Protein AF-A0AAU4F6S1-F1 (afdb_monomer)

Radius of gyration: 23.03 Å; Cα contacts (8 Å, |Δi|>4): 92; chains: 1; bounding box: 56×33×72 Å

Sequence (134 aa):
MDTATT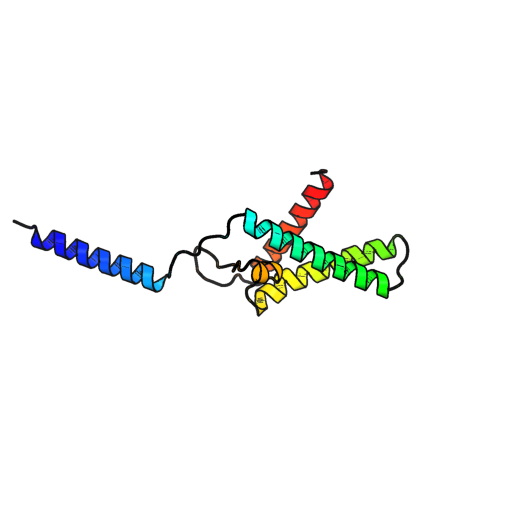QDRKSAELEIVTFRALREGPPYKEASGWRQAPAVVIDMLLHLLAGLIVAGLTGAESWSFFVTLVTAYVVASFVHRVLLRRWWGVTIGGGIARVRWVETETGRTPTLLQLAVLWLFASLFSLLTVLTGG

Secondary structure (DSSP, 8-state):
--HHHHHHHHHHHHHHHHHHHHHH-S---PPPHHHHHHHHHHHHHHHHHHHHHHHHHTT--HHHHHHHHHHHHHHHHHIIIIIIHHHHSS-HHHHHTT-----TTT-PPPPHHHHHHHHHHHHHHHHHHHHTT-

Foldseek 3Di:
DCPVVVVVVVVVVVVVVVVVCVVLDDQPPQDPVVLVVQLVVVLQVVLQVQLQVQLVVVVDDDPRSVVSSVVSSLVSLLCQQQVVCVPPQAGPSCVVSVNGDADRPPRDRDDSVVSVVVSVVVVVVVVVCVVVPD

pLDDT: mean 76.88, std 11.51, range [51.34, 94.81]

Solvent-accessible surface area (backbone atoms only — not comparable to full-atom values): 7483 Å² total; per-residue (Å²): 140,68,67,68,63,56,52,54,50,51,52,52,52,48,50,52,52,50,51,48,46,66,72,70,42,79,81,73,75,75,74,53,69,81,58,48,50,59,20,52,50,50,46,51,51,53,22,50,50,52,4,50,53,54,20,61,72,68,69,46,56,78,67,55,21,53,54,40,24,53,51,41,21,52,51,46,44,48,46,46,58,42,53,36,30,68,75,68,53,34,40,73,25,27,55,75,62,70,44,72,78,62,43,83,88,76,70,48,82,80,51,72,66,58,42,48,51,52,48,51,52,52,52,52,49,54,51,50,43,61,74,69,64,115

Mean predicted aligned error: 11.54 Å

Structure (mmCIF, N/CA/C/O backbone):
data_AF-A0AAU4F6S1-F1
#
_entry.id   AF-A0AAU4F6S1-F1
#
loop_
_atom_site.group_PDB
_atom_site.id
_atom_site.type_symbol
_atom_site.label_atom_id
_atom_site.label_alt_id
_atom_site.label_comp_id
_atom_site.label_asym_id
_atom_site.label_entity_id
_atom_site.label_seq_id
_atom_site.pdbx_PDB_ins_code
_atom_site.Cartn_x
_atom_site.Cartn_y
_atom_site.Cartn_z
_atom_site.occupancy
_atom_site.B_iso_or_equiv
_atom_site.auth_seq_id
_atom_site.auth_comp_id
_atom_site.auth_asym_id
_atom_site.auth_atom_id
_atom_site.pdbx_PDB_model_num
ATOM 1 N N . MET A 1 1 ? -39.546 7.870 51.411 1.00 57.97 1 MET A N 1
ATOM 2 C CA . MET A 1 1 ? -38.954 6.548 51.677 1.00 57.97 1 MET A CA 1
ATOM 3 C C . MET A 1 1 ? -38.979 5.817 50.346 1.00 57.97 1 MET A C 1
ATOM 5 O O . MET A 1 1 ? -40.039 5.352 49.983 1.00 57.97 1 MET A O 1
ATOM 9 N N . ASP A 1 2 ? -37.890 5.895 49.570 1.00 58.91 2 ASP A N 1
ATOM 10 C CA . ASP A 1 2 ? -37.709 5.170 48.288 1.00 58.91 2 ASP A CA 1
ATOM 11 C C . ASP A 1 2 ? -36.231 5.205 47.830 1.00 58.91 2 ASP A C 1
ATOM 13 O O . ASP A 1 2 ? -35.870 5.326 46.661 1.00 58.91 2 ASP A O 1
ATOM 17 N N . THR A 1 3 ? -35.310 5.151 48.792 1.00 61.31 3 THR A N 1
ATOM 18 C CA . THR A 1 3 ? -33.867 5.115 48.514 1.00 61.31 3 THR A CA 1
ATOM 19 C C . THR A 1 3 ? -33.406 3.728 48.061 1.00 61.31 3 THR A C 1
ATOM 21 O O . THR A 1 3 ? -32.458 3.625 47.286 1.00 61.31 3 THR A O 1
ATOM 24 N N . ALA A 1 4 ? -34.111 2.670 48.478 1.00 64.62 4 ALA A N 1
ATOM 25 C CA . ALA A 1 4 ? -33.800 1.285 48.124 1.00 64.62 4 ALA A CA 1
ATOM 26 C C . ALA A 1 4 ? -33.977 1.004 46.620 1.00 64.62 4 ALA A C 1
ATOM 28 O O . ALA A 1 4 ? -33.107 0.401 46.001 1.00 64.62 4 ALA A O 1
ATOM 29 N N . THR A 1 5 ? -35.040 1.526 46.003 1.00 77.94 5 THR A N 1
ATOM 30 C CA . THR A 1 5 ? -35.349 1.315 44.576 1.00 77.94 5 THR A CA 1
ATOM 31 C C . THR A 1 5 ? -34.391 2.062 43.646 1.00 77.94 5 THR A C 1
ATOM 33 O O . THR A 1 5 ? -34.073 1.597 42.553 1.00 77.94 5 THR A O 1
ATOM 36 N N . THR A 1 6 ? -33.872 3.208 44.094 1.00 81.88 6 THR A N 1
ATOM 37 C CA . THR A 1 6 ? -32.921 4.012 43.313 1.00 81.88 6 THR A CA 1
ATOM 38 C C . THR A 1 6 ? -31.537 3.365 43.273 1.00 81.88 6 THR A C 1
ATOM 40 O O . THR A 1 6 ? -30.849 3.432 42.253 1.00 81.88 6 THR A O 1
ATOM 43 N N . GLN A 1 7 ? -31.118 2.735 44.373 1.00 83.00 7 GLN A N 1
ATOM 44 C CA . GLN A 1 7 ? -29.824 2.064 44.446 1.00 83.00 7 GLN A CA 1
ATOM 45 C C . GLN A 1 7 ? -29.815 0.770 43.627 1.00 83.00 7 GLN A C 1
ATOM 47 O O . GLN A 1 7 ? -28.868 0.549 42.878 1.00 83.00 7 GLN A O 1
ATOM 52 N N . ASP A 1 8 ? -30.894 -0.014 43.680 1.00 82.50 8 ASP A N 1
ATOM 53 C CA . ASP A 1 8 ? -31.027 -1.247 42.892 1.00 82.50 8 ASP A CA 1
ATOM 54 C C . ASP A 1 8 ? -30.989 -0.979 41.382 1.00 82.50 8 ASP A C 1
ATOM 56 O O . ASP A 1 8 ? -30.305 -1.666 40.622 1.00 82.50 8 ASP A O 1
ATOM 60 N N . ARG A 1 9 ? -31.641 0.104 40.945 1.00 86.06 9 ARG A N 1
ATOM 61 C CA . ARG A 1 9 ? -31.610 0.530 39.544 1.00 86.06 9 ARG A CA 1
ATOM 62 C C . ARG A 1 9 ? -30.203 0.908 39.078 1.00 86.06 9 ARG A C 1
ATOM 64 O O . ARG A 1 9 ? -29.812 0.539 37.974 1.00 86.06 9 ARG A O 1
ATOM 71 N N . LYS A 1 10 ? -29.433 1.616 39.911 1.00 88.38 10 LYS A N 1
ATOM 72 C CA . LYS A 1 10 ? -28.046 1.983 39.586 1.00 88.38 10 LYS A CA 1
ATOM 73 C C . LYS A 1 10 ? -27.142 0.757 39.493 1.00 88.38 10 LYS A C 1
ATOM 75 O O . LYS A 1 10 ? -26.294 0.720 38.609 1.00 88.38 10 LYS A O 1
ATOM 80 N N . SER A 1 11 ? -27.335 -0.233 40.365 1.00 86.06 11 SER A N 1
ATOM 81 C CA . SER A 1 11 ? -26.596 -1.501 40.336 1.00 86.06 11 SER A CA 1
ATOM 82 C C . SER A 1 11 ? -26.864 -2.274 39.043 1.00 86.06 11 SER A C 1
ATOM 84 O O . SER A 1 11 ? -25.918 -2.690 38.379 1.00 86.06 11 SER A O 1
ATOM 86 N N . ALA A 1 12 ? -28.134 -2.384 38.639 1.00 86.88 12 ALA A N 1
ATOM 87 C CA . ALA A 1 12 ? -28.522 -3.047 37.394 1.00 86.88 12 ALA A CA 1
ATOM 88 C C . ALA A 1 12 ? -28.002 -2.306 36.146 1.00 86.88 12 ALA A C 1
ATOM 90 O O . ALA A 1 12 ? -27.514 -2.933 35.206 1.00 86.88 12 ALA A O 1
ATOM 91 N N . GLU A 1 13 ? -28.050 -0.969 36.132 1.00 87.69 13 GLU A N 1
ATOM 92 C CA . GLU A 1 13 ? -27.465 -0.170 35.046 1.00 87.69 13 GLU A CA 1
ATOM 93 C C . GLU A 1 13 ? -25.940 -0.350 34.967 1.00 87.69 13 GLU A C 1
ATOM 95 O O . GLU A 1 13 ? -25.403 -0.518 33.871 1.00 87.69 13 GLU A O 1
ATOM 100 N N . LEU A 1 14 ? -25.244 -0.383 36.108 1.00 86.81 14 LEU A N 1
ATOM 101 C CA . LEU A 1 14 ? -23.806 -0.657 36.169 1.00 86.81 14 LEU A CA 1
ATOM 102 C C . LEU A 1 14 ? -23.471 -2.048 35.640 1.00 86.81 14 LEU A C 1
ATOM 104 O O . LEU A 1 14 ? -22.558 -2.169 34.831 1.00 86.81 14 LEU A O 1
ATOM 108 N N . GLU A 1 15 ? -24.224 -3.075 36.028 1.00 85.88 15 GLU A N 1
ATOM 109 C CA . GLU A 1 15 ? -24.011 -4.440 35.546 1.00 85.88 15 GLU A CA 1
ATOM 110 C C . GLU A 1 15 ? -24.191 -4.532 34.025 1.00 85.88 15 GLU A C 1
ATOM 112 O O . GLU A 1 15 ? -23.346 -5.108 33.340 1.00 85.88 15 GLU A O 1
ATOM 117 N N . ILE A 1 16 ? -25.215 -3.878 33.469 1.00 83.56 16 ILE A N 1
ATOM 118 C CA . ILE A 1 16 ? -25.444 -3.825 32.017 1.00 83.56 16 ILE A CA 1
ATOM 119 C C . ILE A 1 16 ? -24.306 -3.082 31.304 1.00 83.56 16 ILE A C 1
ATOM 12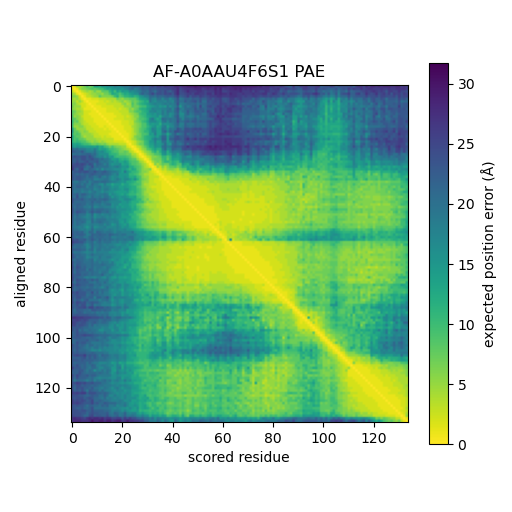1 O O . ILE A 1 16 ? -23.838 -3.542 30.259 1.00 83.56 16 ILE A O 1
ATOM 125 N N . VAL A 1 17 ? -23.836 -1.954 31.846 1.00 80.62 17 VAL A N 1
ATOM 126 C CA . VAL A 1 17 ? -22.724 -1.180 31.268 1.00 80.62 17 VAL A CA 1
ATOM 127 C C . VAL A 1 17 ? -21.414 -1.964 31.348 1.00 80.62 17 VAL A C 1
ATOM 129 O O . VAL A 1 17 ? -20.679 -2.021 30.363 1.00 80.62 17 VAL A O 1
ATOM 132 N N . THR A 1 18 ? -21.128 -2.614 32.477 1.00 79.12 18 THR A N 1
ATOM 133 C CA . THR A 1 18 ? -19.939 -3.455 32.654 1.00 79.12 18 THR A CA 1
ATOM 134 C C . THR A 1 18 ? -19.989 -4.676 31.745 1.00 79.12 18 THR A C 1
ATOM 136 O O . THR A 1 18 ? -18.998 -4.975 31.085 1.00 79.12 18 THR A O 1
ATOM 139 N N . PHE A 1 19 ? -21.134 -5.348 31.632 1.00 76.31 19 PHE A N 1
ATOM 140 C CA . PHE A 1 19 ? -21.302 -6.486 30.730 1.00 76.31 19 PHE A CA 1
ATOM 141 C C . PHE A 1 19 ? -21.146 -6.070 29.263 1.00 76.31 19 PHE A C 1
ATOM 143 O O . PHE A 1 19 ? -20.497 -6.770 28.485 1.00 76.31 19 PHE A O 1
ATOM 150 N N . ARG A 1 20 ? -21.677 -4.899 28.882 1.00 73.88 20 ARG A N 1
ATOM 151 C CA . ARG A 1 20 ? -21.493 -4.329 27.541 1.00 73.88 20 ARG A CA 1
ATOM 152 C C . ARG A 1 20 ? -20.018 -4.003 27.274 1.00 73.88 20 ARG A C 1
ATOM 154 O O . ARG A 1 20 ? -19.493 -4.432 26.253 1.00 73.88 20 ARG A O 1
ATOM 161 N N . ALA A 1 21 ? -19.327 -3.374 28.223 1.00 69.75 21 ALA A N 1
ATOM 162 C CA . ALA A 1 21 ? -17.897 -3.072 28.119 1.00 69.75 21 ALA A CA 1
ATOM 163 C C . ALA A 1 21 ? -17.015 -4.336 28.066 1.00 69.75 21 ALA A C 1
ATOM 165 O O . ALA A 1 21 ? -16.035 -4.379 27.325 1.00 69.75 21 ALA A O 1
ATOM 166 N N . LEU A 1 22 ? -17.366 -5.388 28.812 1.00 69.50 22 LEU A N 1
ATOM 167 C CA . LEU A 1 22 ? -16.667 -6.678 28.767 1.00 69.50 22 LEU A CA 1
ATOM 168 C C . LEU A 1 22 ? -16.890 -7.410 27.438 1.00 69.50 22 LEU A C 1
ATOM 170 O O . LEU A 1 22 ? -15.980 -8.079 26.951 1.00 69.50 22 LEU A O 1
ATOM 174 N N . ARG A 1 23 ? -18.082 -7.281 26.847 1.00 67.62 23 ARG A N 1
ATOM 175 C CA . ARG A 1 23 ? -18.432 -7.907 25.565 1.00 67.62 23 ARG A CA 1
ATOM 176 C C . ARG A 1 23 ? -17.817 -7.183 24.367 1.00 67.62 23 ARG A C 1
ATOM 178 O O . ARG A 1 23 ? -17.418 -7.840 23.411 1.00 67.62 23 ARG A O 1
ATOM 185 N N . GLU A 1 24 ? -17.770 -5.857 24.411 1.00 64.44 24 GLU A N 1
ATOM 186 C CA . GLU A 1 24 ? -17.212 -5.015 23.343 1.00 64.44 24 GLU A CA 1
ATOM 187 C C . GLU A 1 24 ? -15.679 -4.906 23.436 1.00 64.44 24 GLU A C 1
ATOM 189 O O . GLU A 1 24 ? -15.014 -4.627 22.439 1.00 64.44 24 GLU A O 1
ATOM 194 N N . GLY A 1 25 ? -15.103 -5.224 24.600 1.00 57.84 25 GLY A N 1
ATOM 195 C CA . GLY A 1 25 ? -13.674 -5.093 24.856 1.00 57.84 25 GLY A CA 1
ATOM 196 C C . GLY A 1 25 ? -13.257 -3.628 25.039 1.00 57.84 25 GLY A C 1
ATOM 197 O O . GLY A 1 25 ? -14.064 -2.710 24.885 1.00 57.84 25 GLY A O 1
ATOM 198 N N . PRO A 1 26 ? -11.991 -3.364 25.409 1.00 57.16 26 PRO A N 1
ATOM 199 C CA . PRO A 1 26 ? -11.507 -1.994 25.488 1.00 57.16 26 PRO A CA 1
ATOM 200 C C . PRO A 1 26 ? -11.642 -1.329 24.109 1.00 57.16 26 PRO A C 1
ATOM 202 O O . PRO A 1 26 ? -11.258 -1.952 23.113 1.00 57.16 26 PRO A O 1
ATOM 205 N N . PRO A 1 27 ? -12.134 -0.078 24.025 1.00 56.75 27 PRO A N 1
ATOM 206 C CA . PRO A 1 27 ? -12.205 0.630 22.755 1.00 56.75 27 PRO A CA 1
ATOM 207 C C . PRO A 1 27 ? -10.808 0.655 22.138 1.00 56.75 27 PRO A C 1
ATOM 209 O O . PRO A 1 27 ? -9.836 1.079 22.777 1.00 56.75 27 PRO A O 1
ATOM 212 N N . TYR A 1 28 ? -10.694 0.145 20.911 1.00 55.09 28 TYR A N 1
ATOM 213 C CA . TYR A 1 28 ? -9.432 0.146 20.187 1.00 55.09 28 TYR A CA 1
ATOM 214 C C . TYR A 1 28 ? -8.973 1.597 20.037 1.00 55.09 28 TYR A C 1
ATOM 216 O O . TYR A 1 28 ? -9.584 2.387 19.324 1.00 55.09 28 TYR A O 1
ATOM 224 N N . LYS A 1 29 ? -7.895 1.967 20.737 1.00 57.66 29 LYS A N 1
ATOM 225 C CA . LYS A 1 29 ? -7.262 3.270 20.539 1.00 57.66 29 LYS A CA 1
ATOM 226 C C . LYS A 1 29 ? -6.655 3.289 19.147 1.00 57.66 29 LYS A C 1
ATOM 228 O O . LYS A 1 29 ? -5.685 2.572 18.889 1.00 57.66 29 LYS A O 1
ATOM 233 N N . GLU A 1 30 ? -7.206 4.129 18.279 1.00 56.38 30 GLU A N 1
ATOM 234 C CA . GLU A 1 30 ? -6.581 4.454 17.006 1.00 56.38 30 GLU A CA 1
ATOM 235 C C . GLU A 1 30 ? -5.136 4.894 17.262 1.00 56.38 30 GLU A C 1
ATOM 237 O O . GLU A 1 30 ? -4.847 5.725 18.131 1.00 56.38 30 GLU A O 1
ATOM 242 N N . ALA A 1 31 ? -4.193 4.270 16.556 1.00 59.44 31 ALA A N 1
ATOM 243 C CA . ALA A 1 31 ? -2.796 4.647 16.676 1.00 59.44 31 ALA A CA 1
ATOM 244 C C . ALA A 1 31 ? -2.643 6.103 16.227 1.00 59.44 31 ALA A C 1
ATOM 246 O O . ALA A 1 31 ? -3.107 6.459 15.145 1.00 59.44 31 ALA A O 1
ATOM 247 N N . SER A 1 32 ? -1.977 6.934 17.035 1.00 66.19 32 SER A N 1
ATOM 248 C CA . SER A 1 32 ? -1.732 8.335 16.683 1.00 66.19 32 SER A CA 1
ATOM 249 C C . SER A 1 32 ? -1.050 8.444 15.314 1.00 66.19 32 SER A C 1
ATOM 251 O O . SER A 1 32 ? -0.224 7.598 14.961 1.00 66.19 32 SER A O 1
ATOM 253 N N . GLY A 1 33 ? -1.365 9.493 14.544 1.00 59.06 33 GLY A N 1
ATOM 254 C CA . GLY A 1 33 ? -0.827 9.687 13.187 1.00 59.06 33 GLY A CA 1
ATOM 255 C C . GLY A 1 33 ? 0.705 9.595 13.107 1.00 59.06 33 GLY A C 1
ATOM 256 O O . GLY A 1 33 ? 1.247 9.032 12.159 1.00 59.06 33 GLY A O 1
ATOM 257 N N . TRP A 1 34 ? 1.405 10.007 14.169 1.00 70.50 34 TRP A N 1
ATOM 258 C CA . TRP A 1 34 ? 2.860 9.876 14.320 1.00 70.50 34 TRP A CA 1
ATOM 259 C C . TRP A 1 34 ? 3.383 8.433 14.275 1.00 70.50 34 TRP A C 1
ATOM 261 O O . TRP A 1 34 ? 4.510 8.205 13.845 1.00 70.50 34 TRP A O 1
ATOM 271 N N . ARG A 1 35 ? 2.585 7.442 14.690 1.00 66.25 35 ARG A N 1
ATOM 272 C CA . ARG A 1 35 ? 2.930 6.011 14.590 1.00 66.25 35 ARG A CA 1
ATOM 273 C C . ARG A 1 35 ? 2.542 5.403 13.246 1.00 66.25 35 ARG A C 1
ATOM 275 O O . ARG A 1 35 ? 3.104 4.383 12.860 1.00 66.25 35 ARG A O 1
ATOM 282 N N . GLN A 1 36 ? 1.598 6.017 12.536 1.00 68.19 36 GLN A N 1
ATOM 283 C CA . GLN A 1 36 ? 1.165 5.560 11.215 1.00 68.19 36 GLN A CA 1
ATOM 284 C C . GLN A 1 36 ? 2.142 5.997 10.117 1.00 68.19 36 GLN A C 1
ATOM 286 O O . GLN A 1 36 ? 2.419 5.219 9.207 1.00 68.19 36 GLN A O 1
ATOM 291 N N . ALA A 1 37 ? 2.722 7.196 10.238 1.00 72.44 37 ALA A N 1
ATOM 292 C CA . ALA A 1 37 ? 3.709 7.725 9.296 1.00 72.44 37 ALA A CA 1
ATOM 293 C C . ALA A 1 37 ? 4.883 6.761 9.005 1.00 72.44 37 ALA A C 1
ATOM 295 O O . ALA A 1 37 ? 5.093 6.438 7.834 1.00 72.44 37 ALA A O 1
ATOM 296 N N . PRO A 1 38 ? 5.614 6.215 10.002 1.00 74.44 38 PRO A N 1
ATOM 297 C CA . PRO A 1 38 ? 6.721 5.299 9.724 1.00 74.44 38 PRO A CA 1
ATOM 298 C C . PRO A 1 38 ? 6.262 3.997 9.054 1.00 74.44 38 PRO A C 1
ATOM 300 O O . PRO A 1 38 ? 6.968 3.478 8.195 1.00 74.44 38 PRO A O 1
ATOM 303 N N . ALA A 1 39 ? 5.067 3.489 9.379 1.00 74.81 39 ALA A N 1
ATOM 304 C CA . ALA A 1 39 ? 4.514 2.304 8.721 1.00 74.81 39 ALA A CA 1
ATOM 305 C C . ALA A 1 39 ? 4.248 2.550 7.226 1.00 74.81 39 ALA A C 1
ATOM 307 O O . ALA A 1 39 ? 4.564 1.698 6.397 1.00 74.81 39 ALA A O 1
ATOM 308 N N . VAL A 1 40 ? 3.716 3.728 6.880 1.00 75.81 40 VAL A N 1
ATOM 309 C CA . VAL A 1 40 ? 3.481 4.133 5.485 1.00 75.81 40 VAL A CA 1
ATOM 310 C C . VAL A 1 40 ? 4.796 4.285 4.725 1.00 75.81 40 VAL A C 1
ATOM 312 O O . VAL A 1 40 ? 4.893 3.808 3.596 1.00 75.81 40 VAL A O 1
ATOM 315 N N . VAL A 1 41 ? 5.810 4.899 5.343 1.00 79.81 41 VAL A N 1
ATOM 316 C CA . VAL A 1 41 ? 7.139 5.072 4.733 1.00 79.81 41 VAL A CA 1
ATOM 317 C C . VAL A 1 41 ? 7.791 3.719 4.452 1.00 79.81 41 VAL A C 1
ATOM 319 O O . VAL A 1 41 ? 8.271 3.496 3.343 1.00 79.81 41 VAL A O 1
ATOM 322 N N . ILE A 1 42 ? 7.764 2.794 5.416 1.00 80.88 42 ILE A N 1
ATOM 323 C CA . ILE A 1 42 ? 8.298 1.437 5.230 1.00 80.88 42 ILE A CA 1
ATOM 324 C C . ILE A 1 42 ? 7.578 0.729 4.077 1.00 80.88 42 ILE A C 1
ATOM 326 O O . ILE A 1 42 ? 8.237 0.175 3.199 1.00 80.88 42 ILE A O 1
ATOM 330 N N . ASP A 1 43 ? 6.242 0.775 4.048 1.00 83.12 43 ASP A N 1
ATOM 331 C CA . ASP A 1 43 ? 5.463 0.151 2.976 1.00 83.12 43 ASP A CA 1
ATOM 332 C C . ASP A 1 43 ? 5.807 0.784 1.603 1.00 83.12 43 ASP A C 1
ATOM 334 O O . ASP A 1 43 ? 6.026 0.052 0.640 1.00 83.12 43 ASP A O 1
ATOM 338 N N . MET A 1 44 ? 5.955 2.115 1.507 1.00 81.69 44 MET A N 1
ATOM 339 C CA . MET A 1 44 ? 6.375 2.791 0.265 1.00 81.69 44 MET A CA 1
ATOM 340 C C . MET A 1 44 ? 7.762 2.355 -0.212 1.00 81.69 44 MET A C 1
ATOM 342 O O . MET A 1 44 ? 7.942 2.093 -1.403 1.00 81.69 44 MET A O 1
ATOM 346 N N . LEU A 1 45 ? 8.739 2.289 0.696 1.00 87.19 45 LEU A N 1
ATOM 347 C CA . LEU A 1 45 ? 10.104 1.876 0.364 1.00 87.19 45 LEU A CA 1
ATOM 348 C C . LEU A 1 45 ? 10.145 0.423 -0.115 1.00 87.19 45 LEU A C 1
ATOM 350 O O . LEU A 1 45 ? 10.860 0.116 -1.066 1.00 87.19 45 LEU A O 1
ATOM 354 N N . LEU A 1 46 ? 9.341 -0.457 0.490 1.00 88.00 46 LEU A N 1
ATOM 355 C CA . LEU A 1 46 ? 9.210 -1.847 0.051 1.00 88.00 46 LEU A CA 1
ATOM 356 C C . LEU A 1 46 ? 8.658 -1.946 -1.376 1.00 88.00 46 LEU A C 1
ATOM 358 O O . LEU A 1 46 ? 9.191 -2.707 -2.184 1.00 88.00 46 LEU A O 1
ATOM 362 N N . HIS A 1 47 ? 7.627 -1.166 -1.715 1.00 88.38 47 HIS A N 1
ATOM 363 C CA . HIS A 1 47 ? 7.065 -1.159 -3.074 1.00 88.38 47 HIS A CA 1
ATOM 364 C C . HIS A 1 47 ? 8.039 -0.566 -4.092 1.00 88.38 47 HIS A C 1
ATOM 366 O O . HIS A 1 47 ? 8.143 -1.085 -5.203 1.00 88.38 47 HIS A O 1
ATOM 372 N N . LEU A 1 48 ? 8.792 0.472 -3.713 1.00 87.75 48 LEU A N 1
ATOM 373 C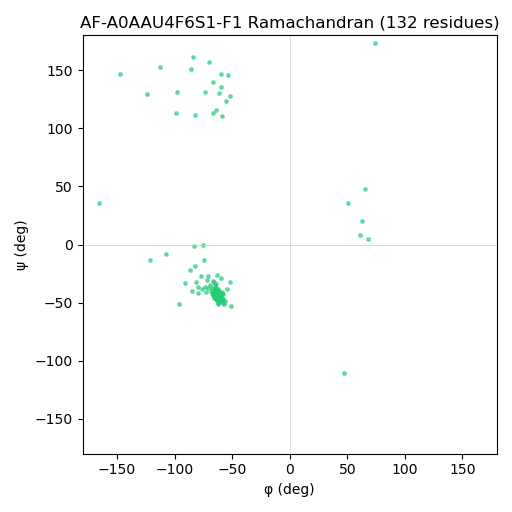 CA . LEU A 1 48 ? 9.831 1.055 -4.563 1.00 87.75 48 LEU A CA 1
ATOM 374 C C . LEU A 1 48 ? 10.956 0.054 -4.834 1.00 87.75 48 LEU A C 1
ATOM 376 O O . LEU A 1 48 ? 11.342 -0.128 -5.986 1.00 87.75 48 LEU A O 1
ATOM 380 N N . LEU A 1 49 ? 11.441 -0.632 -3.798 1.00 91.19 49 LEU A N 1
ATOM 381 C CA . LEU A 1 49 ? 12.471 -1.658 -3.937 1.00 91.19 49 LEU A CA 1
ATOM 382 C C . LEU A 1 49 ? 11.995 -2.810 -4.832 1.00 91.19 49 LEU A C 1
ATOM 384 O O . LEU A 1 49 ? 12.730 -3.234 -5.720 1.00 91.19 49 LEU A O 1
ATOM 388 N N . ALA A 1 50 ? 10.757 -3.277 -4.647 1.00 90.75 50 ALA A N 1
ATOM 389 C CA . ALA A 1 50 ? 10.164 -4.297 -5.509 1.00 90.75 50 ALA A CA 1
ATOM 390 C C . ALA A 1 50 ? 10.113 -3.835 -6.973 1.00 90.75 50 ALA A C 1
ATOM 392 O O . ALA A 1 50 ? 10.523 -4.574 -7.868 1.00 90.75 50 ALA A O 1
ATOM 393 N N . GLY A 1 51 ? 9.674 -2.598 -7.215 1.00 89.69 51 GLY A N 1
ATOM 394 C CA . GLY A 1 51 ? 9.651 -2.020 -8.553 1.00 89.69 51 GLY A CA 1
ATOM 395 C C . GLY A 1 51 ? 11.042 -1.923 -9.188 1.00 89.69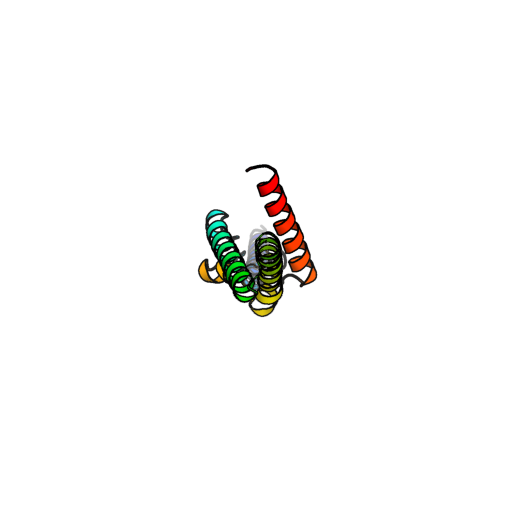 51 GLY A C 1
ATOM 396 O O . GLY A 1 51 ? 11.198 -2.287 -10.352 1.00 89.69 51 GLY A O 1
ATOM 397 N N . LEU A 1 52 ? 12.057 -1.495 -8.428 1.00 91.62 52 LEU A N 1
ATOM 398 C CA . LEU A 1 52 ? 13.446 -1.405 -8.898 1.00 91.62 52 LEU A CA 1
ATOM 399 C C . LEU A 1 52 ? 14.010 -2.777 -9.274 1.00 91.62 52 LEU A C 1
ATOM 401 O O . LEU A 1 52 ? 14.660 -2.903 -10.310 1.00 91.62 52 LEU A O 1
ATOM 405 N N . ILE A 1 53 ? 13.734 -3.805 -8.466 1.00 93.38 53 ILE A N 1
ATOM 406 C CA . ILE A 1 53 ? 14.154 -5.182 -8.753 1.00 93.38 53 ILE A CA 1
ATOM 407 C C . ILE A 1 53 ? 13.505 -5.669 -10.051 1.00 93.38 53 ILE A C 1
ATOM 409 O O . ILE A 1 53 ? 14.211 -6.147 -10.934 1.00 93.38 53 ILE A O 1
ATOM 413 N N . VAL A 1 54 ? 12.183 -5.519 -10.206 1.00 94.12 54 VAL A N 1
ATOM 414 C CA . VAL A 1 54 ? 11.490 -5.965 -11.427 1.00 94.12 54 VAL A CA 1
ATOM 415 C C . VAL A 1 54 ? 12.008 -5.217 -12.655 1.00 94.12 54 VAL A C 1
ATOM 417 O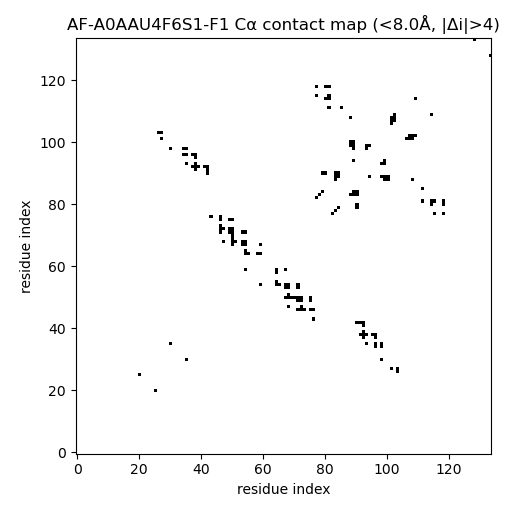 O . VAL A 1 54 ? 12.373 -5.855 -13.640 1.00 94.12 54 VAL A O 1
ATOM 420 N N . ALA A 1 55 ? 12.105 -3.887 -12.593 1.00 91.69 55 ALA A N 1
ATOM 421 C CA . ALA A 1 55 ? 12.602 -3.085 -13.708 1.00 91.69 55 ALA A CA 1
ATOM 422 C C . ALA A 1 55 ? 14.043 -3.471 -14.091 1.00 91.69 55 ALA A C 1
ATOM 424 O O . ALA A 1 55 ? 14.327 -3.678 -15.272 1.00 91.69 55 ALA A O 1
ATOM 425 N N . GLY A 1 56 ? 14.926 -3.674 -13.106 1.00 91.56 56 GLY A N 1
ATOM 426 C CA . GLY A 1 56 ? 16.302 -4.119 -13.339 1.00 91.56 56 GLY A CA 1
ATOM 427 C C . GLY A 1 56 ? 16.400 -5.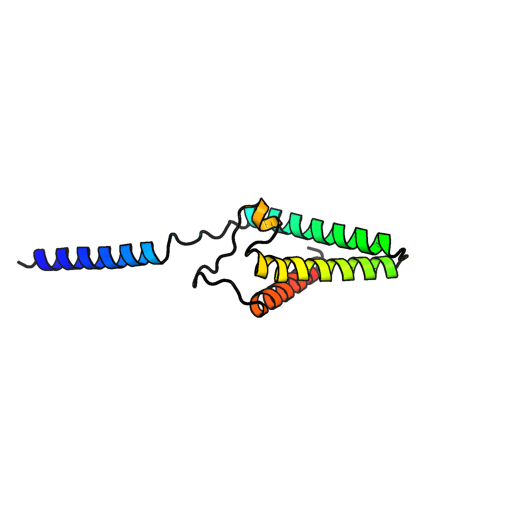512 -13.970 1.00 91.56 56 GLY A C 1
ATOM 428 O O . GLY A 1 56 ? 17.206 -5.718 -14.873 1.00 91.56 56 GLY A O 1
ATOM 429 N N . LEU A 1 57 ? 15.551 -6.457 -13.554 1.00 94.81 57 LEU A N 1
ATOM 430 C CA . LEU A 1 57 ? 15.540 -7.820 -14.100 1.00 94.81 57 LEU A CA 1
ATOM 431 C C . LEU A 1 57 ? 14.995 -7.898 -15.530 1.00 94.81 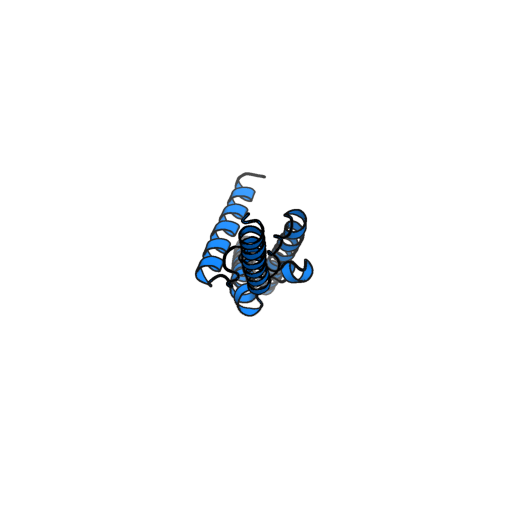57 LEU A C 1
ATOM 433 O O . LEU A 1 57 ? 15.373 -8.797 -16.275 1.00 94.81 57 LEU A O 1
ATOM 437 N N . THR A 1 58 ? 14.119 -6.971 -15.924 1.00 93.31 58 THR A N 1
ATOM 438 C CA . THR A 1 58 ? 13.586 -6.933 -17.297 1.00 93.31 58 THR A CA 1
ATOM 439 C C . THR A 1 58 ? 14.584 -6.416 -18.333 1.00 93.31 58 THR A C 1
ATOM 441 O O . THR A 1 58 ? 14.326 -6.555 -19.525 1.00 93.31 58 THR A O 1
ATOM 444 N N . GLY A 1 59 ? 15.700 -5.809 -17.907 1.00 89.06 59 GLY A N 1
ATOM 445 C CA . GLY A 1 59 ? 16.643 -5.155 -18.821 1.00 89.06 59 GLY A CA 1
ATOM 446 C C . GLY A 1 59 ? 16.029 -3.971 -19.576 1.00 89.06 59 GLY A C 1
ATOM 447 O O . GLY A 1 59 ? 16.511 -3.602 -20.641 1.00 89.06 59 GLY A O 1
ATOM 448 N N . ALA A 1 60 ? 14.935 -3.407 -19.058 1.00 87.69 60 ALA A N 1
ATOM 449 C CA . ALA A 1 60 ? 14.241 -2.291 -19.674 1.00 87.69 60 ALA A CA 1
ATOM 450 C C . ALA A 1 60 ? 15.116 -1.027 -19.645 1.00 87.69 60 ALA A C 1
ATOM 452 O O . ALA A 1 60 ? 15.755 -0.724 -18.638 1.00 87.69 60 ALA A O 1
ATOM 453 N N . GLU A 1 61 ? 15.102 -0.258 -20.733 1.00 92.50 61 GLU A N 1
ATOM 454 C CA . GLU A 1 61 ? 15.890 0.969 -20.873 1.00 92.50 61 GLU A CA 1
ATOM 455 C C . GLU A 1 61 ? 15.000 2.218 -20.935 1.00 92.50 61 GLU A C 1
ATOM 457 O O . GLU A 1 61 ? 13.835 2.174 -21.357 1.00 92.50 61 GLU A O 1
ATOM 462 N N . SER A 1 62 ? 15.564 3.351 -20.510 1.00 92.62 62 SER A N 1
ATOM 463 C CA . SER A 1 62 ? 14.973 4.691 -20.616 1.00 92.62 62 SER A CA 1
ATOM 464 C C . SER A 1 62 ? 13.506 4.747 -20.156 1.00 92.62 62 SER A C 1
ATOM 466 O O . SER A 1 62 ? 13.204 4.611 -18.971 1.00 92.62 62 SER A O 1
ATOM 468 N N . TRP A 1 63 ? 12.575 4.947 -21.091 1.00 93.12 63 TRP A N 1
ATOM 469 C CA . TRP A 1 63 ? 11.153 5.070 -20.794 1.00 93.12 63 TRP A CA 1
ATOM 470 C C . TRP A 1 63 ? 10.519 3.744 -20.363 1.00 93.12 63 TRP A C 1
ATOM 472 O O . TRP A 1 63 ? 9.699 3.718 -19.447 1.00 93.12 63 TRP A O 1
ATOM 482 N N . SER A 1 64 ? 10.928 2.626 -20.970 1.00 88.81 64 SER A N 1
ATOM 483 C CA . SER A 1 64 ? 10.404 1.301 -20.619 1.00 88.81 64 SER A CA 1
ATOM 484 C C . SER A 1 64 ? 10.787 0.891 -19.194 1.00 88.81 64 SER A C 1
ATOM 486 O O . SER A 1 64 ? 9.984 0.261 -18.504 1.00 88.81 64 SER A O 1
ATOM 488 N N . PHE A 1 65 ? 11.957 1.331 -18.711 1.00 90.06 65 PHE A N 1
ATOM 489 C CA . PHE A 1 65 ? 12.364 1.163 -17.315 1.00 90.06 65 PHE A CA 1
ATOM 490 C C . PHE A 1 65 ? 11.398 1.877 -16.372 1.00 90.06 65 PHE A C 1
ATOM 492 O O . PHE A 1 65 ? 10.887 1.272 -15.431 1.00 90.06 65 PHE A O 1
ATOM 499 N N . PHE A 1 66 ? 11.101 3.149 -16.653 1.00 89.31 66 PHE A N 1
ATOM 500 C CA . PHE A 1 66 ? 10.198 3.948 -15.829 1.00 89.31 66 PHE A CA 1
ATOM 501 C C . PHE A 1 66 ? 8.781 3.360 -15.800 1.00 89.31 66 PHE A C 1
ATOM 503 O O . PHE A 1 66 ? 8.202 3.194 -14.727 1.00 89.31 66 PHE A O 1
ATOM 510 N N . VAL A 1 67 ? 8.242 2.973 -16.960 1.00 90.75 67 VAL A N 1
ATOM 511 C CA . VAL A 1 67 ? 6.919 2.334 -17.050 1.00 90.75 67 VAL A CA 1
ATOM 512 C C . VAL A 1 67 ? 6.884 1.017 -16.269 1.00 90.75 67 VAL A C 1
ATOM 514 O O . VAL A 1 67 ? 5.926 0.769 -15.531 1.00 90.75 67 VAL A O 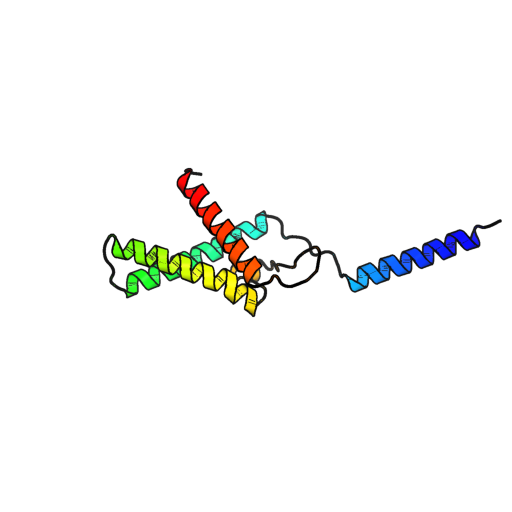1
ATOM 517 N N . THR A 1 68 ? 7.928 0.192 -16.378 1.00 89.62 68 THR A N 1
ATOM 518 C CA . THR A 1 68 ? 8.031 -1.078 -15.640 1.00 89.62 68 THR A CA 1
ATOM 519 C C . THR A 1 68 ? 8.121 -0.846 -14.135 1.00 89.62 68 THR A C 1
ATOM 521 O O . THR A 1 68 ? 7.392 -1.486 -13.378 1.00 89.62 68 THR A O 1
ATOM 524 N N . LEU A 1 69 ? 8.945 0.111 -13.701 1.00 90.62 69 LEU A N 1
ATOM 525 C CA . LEU A 1 69 ? 9.092 0.512 -12.302 1.00 90.62 69 LEU A CA 1
ATOM 526 C C . LEU A 1 69 ? 7.746 0.940 -11.704 1.00 90.62 69 LEU A C 1
ATOM 528 O O . LEU A 1 69 ? 7.344 0.422 -10.662 1.00 90.62 69 LEU A O 1
ATOM 532 N N . VAL A 1 70 ? 7.030 1.846 -12.378 1.00 90.38 70 VAL A N 1
ATOM 533 C CA . VAL A 1 70 ? 5.726 2.351 -11.919 1.00 90.38 70 VAL A CA 1
ATOM 534 C C . VAL A 1 70 ? 4.685 1.2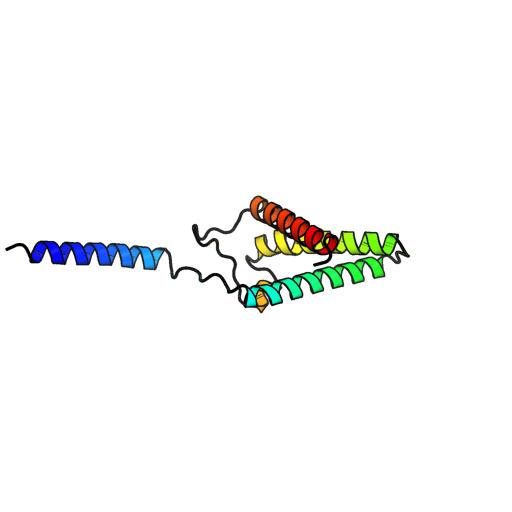32 -11.895 1.00 90.38 70 VAL A C 1
ATOM 536 O O . VAL A 1 70 ? 3.962 1.086 -10.911 1.00 90.38 70 VAL A O 1
ATOM 539 N N . THR A 1 71 ? 4.627 0.404 -12.938 1.00 89.81 71 THR A N 1
ATOM 540 C CA . THR A 1 71 ? 3.658 -0.699 -13.018 1.00 89.81 71 THR A CA 1
ATOM 541 C C . THR A 1 71 ? 3.902 -1.719 -11.909 1.00 89.81 71 THR A C 1
ATOM 543 O O . THR A 1 71 ? 2.974 -2.083 -11.184 1.00 89.81 71 THR A O 1
ATOM 546 N N . ALA A 1 72 ? 5.155 -2.133 -11.714 1.00 90.88 72 ALA A N 1
ATOM 547 C CA . ALA A 1 72 ? 5.531 -3.068 -10.662 1.00 90.88 72 ALA A CA 1
ATOM 548 C C . ALA A 1 72 ? 5.268 -2.490 -9.264 1.00 90.88 72 ALA A C 1
ATOM 550 O O . ALA A 1 72 ? 4.742 -3.198 -8.405 1.00 90.88 72 ALA A O 1
ATOM 551 N N . TYR A 1 73 ? 5.546 -1.199 -9.052 1.00 90.75 73 TYR A N 1
ATOM 552 C CA . TYR A 1 73 ? 5.215 -0.497 -7.811 1.00 90.75 73 TYR A CA 1
ATOM 553 C C . TYR A 1 73 ? 3.711 -0.550 -7.510 1.00 90.75 73 TYR A C 1
ATOM 555 O O . TYR A 1 73 ? 3.311 -0.925 -6.406 1.00 90.75 73 TYR A O 1
ATOM 563 N N . VAL A 1 74 ? 2.865 -0.205 -8.488 1.00 88.00 74 VAL A N 1
ATOM 564 C CA . VAL A 1 74 ? 1.401 -0.185 -8.329 1.00 88.00 74 VAL A CA 1
ATOM 565 C C . VAL A 1 74 ? 0.869 -1.584 -8.021 1.00 88.00 74 VAL A C 1
ATOM 567 O O . VAL A 1 74 ? 0.072 -1.745 -7.094 1.00 88.00 74 VAL A O 1
ATOM 570 N N . VAL A 1 75 ? 1.347 -2.603 -8.742 1.00 89.50 75 VAL A N 1
ATOM 571 C CA . VAL A 1 75 ? 0.957 -4.003 -8.517 1.00 89.50 75 VAL A CA 1
ATOM 572 C C . VAL A 1 75 ? 1.393 -4.478 -7.130 1.00 89.50 75 VAL A C 1
ATOM 574 O O . VAL A 1 75 ? 0.574 -5.025 -6.389 1.00 89.50 75 VAL A O 1
ATOM 577 N N . ALA A 1 76 ? 2.646 -4.228 -6.738 1.00 88.56 76 ALA A N 1
ATOM 578 C CA . ALA A 1 76 ? 3.155 -4.585 -5.414 1.00 88.56 76 ALA A CA 1
ATOM 579 C C . ALA A 1 76 ? 2.358 -3.887 -4.301 1.00 88.56 76 ALA A C 1
ATOM 581 O O . ALA A 1 76 ? 1.968 -4.527 -3.322 1.00 88.56 76 ALA A O 1
ATOM 582 N N . SER A 1 77 ? 2.042 -2.602 -4.483 1.00 88.00 77 SER A N 1
ATOM 583 C CA . SER A 1 77 ? 1.227 -1.821 -3.551 1.00 88.00 77 SER A CA 1
ATOM 584 C C . SER A 1 77 ? -0.177 -2.396 -3.389 1.00 88.00 77 SER A C 1
ATOM 586 O O . SER A 1 77 ? -0.652 -2.562 -2.261 1.00 88.00 77 SER A O 1
ATOM 588 N N . PHE A 1 78 ? -0.830 -2.750 -4.498 1.00 86.31 78 PHE A N 1
ATOM 589 C CA . PHE A 1 78 ? -2.154 -3.366 -4.484 1.00 86.31 78 PHE A CA 1
ATOM 590 C C . PHE A 1 78 ? -2.133 -4.718 -3.763 1.00 86.31 78 PHE A C 1
ATOM 592 O O . PHE A 1 78 ? -2.908 -4.932 -2.832 1.00 86.31 78 PHE A O 1
ATOM 599 N N . VAL A 1 79 ? -1.210 -5.612 -4.130 1.00 84.62 79 VAL A N 1
ATOM 600 C CA . VAL A 1 79 ? -1.067 -6.938 -3.508 1.00 84.62 79 VAL A CA 1
ATOM 601 C C . VAL A 1 79 ? -0.811 -6.808 -2.003 1.00 84.62 79 VAL A C 1
ATOM 603 O O . VAL A 1 79 ? -1.496 -7.439 -1.194 1.00 84.62 79 VAL A O 1
ATOM 606 N N . HIS A 1 80 ? 0.111 -5.934 -1.600 1.00 81.50 80 HIS A N 1
ATOM 607 C CA . HIS A 1 80 ? 0.447 -5.719 -0.190 1.00 81.50 80 HIS A CA 1
ATOM 608 C C . HIS A 1 80 ? -0.720 -5.120 0.601 1.00 81.50 80 HIS A C 1
ATOM 610 O O . HIS A 1 80 ? -0.997 -5.525 1.730 1.00 81.50 80 HIS A O 1
ATOM 616 N N . ARG A 1 81 ? -1.440 -4.146 0.044 1.00 77.88 81 ARG A N 1
ATOM 617 C CA . ARG A 1 81 ? -2.523 -3.479 0.779 1.00 77.88 81 ARG A CA 1
ATOM 618 C C . ARG A 1 81 ? -3.829 -4.265 0.758 1.00 77.88 81 ARG A C 1
ATOM 620 O O . ARG A 1 81 ? -4.547 -4.214 1.749 1.00 77.88 81 ARG A O 1
ATOM 627 N N . VAL A 1 82 ? -4.138 -5.000 -0.305 1.00 78.81 82 VAL A N 1
ATOM 628 C CA . VAL A 1 82 ? -5.423 -5.702 -0.449 1.00 78.81 82 VAL A CA 1
ATOM 629 C C . VAL A 1 82 ? -5.317 -7.163 -0.017 1.00 78.81 82 VAL A C 1
ATOM 631 O O . VAL A 1 82 ? -6.094 -7.597 0.833 1.00 78.81 82 VAL A O 1
ATOM 634 N N . LEU A 1 83 ? -4.344 -7.921 -0.532 1.00 74.06 83 LEU A N 1
ATOM 635 C CA . LEU A 1 83 ? -4.226 -9.358 -0.241 1.00 74.06 83 LEU A CA 1
ATOM 636 C C . LEU A 1 83 ? -3.582 -9.615 1.123 1.00 74.06 83 LEU A C 1
ATOM 638 O O . LEU A 1 83 ? -4.070 -10.434 1.899 1.00 74.06 83 LEU A O 1
ATOM 642 N N . LEU A 1 84 ? -2.536 -8.864 1.462 1.00 71.12 84 LEU A N 1
ATOM 643 C CA . LEU A 1 84 ? -1.825 -9.022 2.735 1.00 71.12 84 LEU A CA 1
ATOM 644 C C . LEU A 1 84 ? -2.698 -8.581 3.925 1.00 71.12 84 LEU A C 1
ATOM 646 O O . LEU A 1 84 ? -2.775 -9.299 4.922 1.00 71.12 84 LEU A O 1
ATOM 650 N N . ARG A 1 85 ? -3.468 -7.486 3.793 1.00 72.88 85 ARG A N 1
ATOM 651 C CA . ARG A 1 85 ? -4.478 -7.110 4.807 1.00 72.88 85 ARG A CA 1
ATOM 652 C C . ARG A 1 85 ? -5.608 -8.132 4.916 1.00 72.88 85 ARG A C 1
ATOM 654 O O . ARG A 1 85 ? -6.100 -8.359 6.015 1.00 72.88 85 ARG A O 1
ATOM 661 N N . ARG A 1 86 ? -6.012 -8.761 3.808 1.00 74.75 86 ARG A N 1
ATOM 662 C CA . ARG A 1 86 ? -7.044 -9.808 3.799 1.00 74.75 86 ARG A CA 1
ATOM 663 C C . ARG A 1 86 ? -6.588 -11.074 4.523 1.00 74.75 86 ARG A C 1
ATOM 665 O O . ARG A 1 86 ? -7.388 -11.659 5.246 1.00 74.75 86 ARG A O 1
ATOM 672 N N . TRP A 1 87 ? -5.349 -11.508 4.299 1.00 69.75 87 TRP A N 1
ATOM 673 C CA . TRP A 1 87 ? -4.833 -12.769 4.841 1.00 69.75 87 TRP A CA 1
ATOM 674 C C . TRP A 1 87 ? -4.289 -12.648 6.259 1.00 69.75 87 TRP A C 1
ATOM 676 O O . TRP A 1 87 ? -4.544 -13.527 7.076 1.00 69.75 87 TRP A O 1
ATOM 686 N N . TRP A 1 88 ? -3.581 -11.564 6.571 1.00 64.88 88 TRP A N 1
ATOM 687 C CA . TRP A 1 88 ? -2.931 -11.404 7.873 1.00 64.88 88 TRP A CA 1
ATOM 688 C C . TRP A 1 88 ? -3.600 -10.374 8.784 1.00 64.88 88 TRP A C 1
ATOM 690 O O . TRP A 1 88 ? -3.218 -10.266 9.947 1.00 64.88 88 TRP A O 1
ATOM 700 N N . GLY A 1 89 ? -4.583 -9.608 8.297 1.00 64.38 89 GLY A N 1
ATOM 701 C CA . GLY A 1 89 ? -5.239 -8.550 9.078 1.00 64.38 89 GLY A CA 1
ATOM 702 C C . GLY A 1 89 ? -4.334 -7.352 9.401 1.00 64.38 89 GLY A C 1
ATOM 703 O O . GLY A 1 89 ? -4.743 -6.450 10.128 1.00 64.38 89 GLY A O 1
ATOM 704 N N . VAL A 1 90 ? -3.099 -7.329 8.884 1.00 66.50 90 VAL A N 1
ATOM 705 C CA . VAL A 1 90 ? -2.085 -6.301 9.158 1.00 66.50 90 VAL A CA 1
ATOM 706 C C . VAL A 1 90 ? -1.204 -6.106 7.914 1.00 66.50 90 VAL A C 1
ATOM 708 O O . VAL A 1 90 ? -0.962 -7.059 7.177 1.00 66.50 90 VAL A O 1
ATOM 711 N N . THR A 1 91 ? -0.717 -4.885 7.657 1.00 71.75 91 THR A N 1
ATOM 712 C CA . THR A 1 91 ? 0.382 -4.665 6.689 1.00 71.75 91 THR A CA 1
ATOM 713 C C . THR A 1 91 ? 1.732 -4.901 7.359 1.00 71.75 91 THR A C 1
ATOM 715 O O . THR A 1 91 ? 1.818 -4.850 8.581 1.00 71.75 91 THR A O 1
ATOM 718 N N . ILE A 1 92 ? 2.800 -5.125 6.589 1.00 70.44 92 ILE A N 1
ATOM 719 C CA . ILE A 1 92 ? 4.156 -5.300 7.143 1.00 70.44 92 ILE A CA 1
ATOM 720 C C . ILE A 1 92 ? 4.555 -4.088 8.001 1.00 70.44 92 ILE A C 1
ATOM 722 O O . ILE A 1 92 ? 4.925 -4.265 9.163 1.00 70.44 92 ILE A O 1
ATOM 726 N N . GLY A 1 93 ? 4.379 -2.861 7.492 1.00 61.66 93 GLY A N 1
ATOM 727 C CA . GLY A 1 93 ? 4.607 -1.642 8.271 1.00 61.66 93 GLY A CA 1
ATOM 728 C C . GLY A 1 93 ? 3.737 -1.559 9.531 1.00 61.66 93 GLY A C 1
ATOM 729 O O . GLY A 1 93 ? 4.233 -1.207 10.601 1.00 61.66 93 GLY A O 1
ATOM 730 N N . GLY A 1 94 ? 2.461 -1.950 9.445 1.00 60.56 94 GLY A N 1
ATOM 731 C CA . GLY A 1 94 ? 1.563 -2.023 10.603 1.00 60.56 94 GLY A CA 1
ATOM 732 C C . GLY A 1 94 ? 1.991 -3.075 11.630 1.00 60.56 94 GLY A C 1
ATOM 733 O O . GLY A 1 94 ? 1.933 -2.825 12.830 1.00 60.56 94 GLY A O 1
ATOM 734 N N . GLY A 1 95 ? 2.497 -4.223 11.181 1.00 66.44 95 GLY A N 1
ATOM 735 C CA . GLY A 1 95 ? 3.013 -5.286 12.040 1.00 66.44 95 GLY A CA 1
ATOM 736 C C . GLY A 1 95 ? 4.242 -4.830 12.820 1.00 66.44 95 GLY A C 1
ATOM 737 O O . GLY A 1 95 ? 4.288 -4.994 14.040 1.00 66.44 95 GLY A O 1
ATOM 738 N N . ILE A 1 96 ? 5.185 -4.174 12.136 1.00 68.44 96 ILE A N 1
ATOM 739 C CA . ILE A 1 96 ? 6.398 -3.608 12.745 1.00 68.44 96 ILE A CA 1
ATOM 740 C C . ILE A 1 96 ? 6.037 -2.488 13.727 1.00 68.44 96 ILE A C 1
ATOM 742 O O . ILE A 1 96 ? 6.518 -2.473 14.860 1.00 68.44 96 ILE A O 1
ATOM 746 N N . ALA A 1 97 ? 5.127 -1.591 13.341 1.00 63.31 97 ALA A N 1
ATOM 747 C CA . ALA A 1 97 ? 4.660 -0.503 14.200 1.00 63.31 97 ALA A CA 1
ATOM 748 C C . ALA A 1 97 ? 3.688 -0.966 15.309 1.00 63.31 97 ALA A C 1
ATOM 750 O O . ALA A 1 97 ? 3.233 -0.144 16.111 1.00 63.31 97 ALA A O 1
ATOM 751 N N . ARG A 1 98 ? 3.360 -2.269 15.370 1.00 67.44 98 ARG A N 1
ATOM 752 C CA . ARG A 1 98 ? 2.330 -2.864 16.243 1.00 67.44 98 ARG A CA 1
ATOM 753 C C . ARG A 1 98 ? 0.976 -2.142 16.160 1.00 67.44 98 ARG A C 1
ATOM 755 O O . ARG A 1 98 ? 0.260 -2.030 17.153 1.00 67.44 98 ARG A O 1
ATOM 762 N N . VAL A 1 99 ? 0.620 -1.661 14.973 1.00 63.88 99 VAL A N 1
ATOM 763 C CA . VAL A 1 99 ? -0.668 -1.039 14.667 1.00 63.88 99 VAL A CA 1
ATOM 764 C C . VAL A 1 99 ? -1.557 -2.086 14.005 1.00 63.88 99 VAL A C 1
ATOM 766 O O . VAL A 1 99 ? -1.284 -2.533 12.891 1.00 63.88 99 VAL A O 1
ATOM 769 N N . ARG A 1 100 ? -2.631 -2.486 14.690 1.00 62.91 100 ARG A N 1
ATOM 770 C CA . ARG A 1 100 ? -3.690 -3.312 14.100 1.00 62.91 100 ARG A CA 1
ATOM 771 C C . ARG A 1 100 ? -4.839 -2.411 13.676 1.00 62.91 100 ARG A C 1
ATOM 773 O O . ARG A 1 100 ? -5.285 -1.581 14.461 1.00 62.91 100 ARG A O 1
ATOM 780 N N . TRP A 1 101 ? -5.297 -2.589 12.442 1.00 59.28 101 TRP A N 1
ATOM 781 C CA . TRP A 1 101 ? -6.514 -1.953 11.957 1.00 59.28 101 TRP A CA 1
ATOM 782 C C . TRP A 1 101 ? -7.704 -2.791 12.410 1.00 59.28 101 TRP A C 1
ATOM 784 O O . TRP A 1 101 ? -7.880 -3.919 11.954 1.00 59.28 101 TRP A O 1
ATOM 794 N N . VAL A 1 102 ? -8.489 -2.238 13.325 1.00 63.31 102 VAL A N 1
ATOM 795 C CA . VAL A 1 102 ? -9.789 -2.772 13.725 1.00 63.31 102 VAL A CA 1
ATOM 796 C C . VAL A 1 102 ? -10.788 -1.651 13.503 1.00 63.31 102 VAL A C 1
ATOM 798 O O . VAL A 1 102 ? -10.526 -0.518 13.901 1.00 63.31 102 VAL A O 1
ATOM 801 N N . GLU A 1 103 ? -11.885 -1.950 12.814 1.00 62.81 103 GLU A N 1
ATOM 802 C CA . GLU A 1 103 ? -12.961 -0.986 12.605 1.00 62.81 103 GLU A CA 1
ATOM 803 C C . GLU A 1 103 ? -13.570 -0.635 13.968 1.00 62.81 103 GLU A C 1
ATOM 805 O O . GLU A 1 103 ? -14.089 -1.509 14.666 1.00 62.81 103 GLU A O 1
ATOM 810 N N . THR A 1 104 ? -13.436 0.629 14.369 1.00 57.62 104 THR A N 1
ATOM 811 C CA . THR A 1 104 ? -13.747 1.139 15.713 1.00 57.62 104 THR A CA 1
ATOM 812 C C . THR A 1 104 ? -15.224 1.006 16.078 1.00 57.62 104 THR A C 1
ATOM 814 O O . THR A 1 104 ? -15.537 0.875 17.257 1.00 57.62 104 THR A O 1
ATOM 817 N N . GLU A 1 105 ? -16.120 0.981 15.087 1.00 55.66 105 GLU A N 1
ATOM 818 C CA . GLU A 1 105 ? -17.569 0.903 15.315 1.00 55.66 105 GLU A CA 1
ATOM 819 C C . GLU A 1 105 ? -18.130 -0.524 15.352 1.00 55.66 105 GLU A C 1
ATOM 821 O O . GLU A 1 105 ? -19.092 -0.791 16.068 1.00 55.66 105 GLU A O 1
ATOM 826 N N . THR A 1 106 ? -17.568 -1.455 14.580 1.00 59.88 106 THR A N 1
ATOM 827 C CA . THR A 1 106 ? -18.175 -2.786 14.377 1.00 59.88 106 THR A CA 1
ATOM 828 C C . THR A 1 106 ? -17.279 -3.943 14.797 1.00 59.88 106 THR A C 1
ATOM 830 O O . THR A 1 106 ? -17.750 -5.082 14.861 1.00 59.88 106 THR A O 1
ATOM 833 N N . GLY A 1 107 ? -15.986 -3.696 15.033 1.00 61.34 107 GLY A N 1
ATOM 834 C CA . GLY A 1 107 ? -14.993 -4.737 15.304 1.00 61.34 107 GLY A CA 1
ATOM 835 C C . GLY A 1 107 ? -14.810 -5.738 14.156 1.00 61.34 107 GLY A C 1
ATOM 836 O O . GLY A 1 107 ? -14.131 -6.754 14.325 1.00 61.34 107 GLY A O 1
ATOM 837 N N . ARG A 1 108 ? -15.421 -5.495 12.987 1.00 63.78 108 ARG A N 1
ATOM 838 C CA . ARG A 1 108 ? -15.363 -6.395 11.834 1.00 63.78 108 ARG A CA 1
ATOM 839 C C . ARG A 1 108 ? -14.119 -6.125 10.998 1.00 63.78 108 ARG A C 1
ATOM 841 O O . ARG A 1 108 ? -13.596 -5.018 10.926 1.00 63.78 108 ARG A O 1
ATOM 848 N N . THR A 1 109 ? -13.634 -7.177 10.343 1.00 64.38 109 THR A N 1
ATOM 849 C CA . THR A 1 109 ? -12.581 -7.045 9.336 1.00 64.38 109 THR A CA 1
ATOM 850 C C . THR A 1 109 ? -13.174 -6.427 8.068 1.00 64.38 109 THR A C 1
ATOM 852 O O . THR A 1 109 ? -14.189 -6.948 7.588 1.00 64.38 109 THR A O 1
ATOM 855 N N . PRO A 1 110 ? -12.549 -5.391 7.485 1.00 70.62 110 PRO A N 1
ATOM 856 C CA . PRO A 1 110 ? -13.060 -4.742 6.284 1.00 70.62 110 PRO A CA 1
ATOM 857 C C . PRO A 1 110 ? -13.161 -5.723 5.110 1.00 70.62 110 PRO A C 1
ATOM 859 O O . PRO A 1 110 ? -12.358 -6.651 4.956 1.00 70.62 110 PRO A O 1
ATOM 862 N N . THR A 1 111 ? -14.166 -5.516 4.262 1.00 79.56 111 THR A N 1
ATOM 863 C CA . THR A 1 111 ? -14.371 -6.321 3.051 1.00 79.56 111 THR A CA 1
ATOM 864 C C . THR A 1 111 ? -13.295 -6.024 1.999 1.00 79.56 111 THR A C 1
ATOM 866 O O . THR A 1 111 ? -12.696 -4.949 1.985 1.00 79.56 111 THR A O 1
ATOM 869 N N . LEU A 1 112 ? -13.057 -6.967 1.075 1.00 74.25 112 LEU A N 1
ATOM 870 C CA . LEU A 1 112 ? -12.099 -6.779 -0.029 1.00 74.25 112 LEU A CA 1
ATOM 871 C C . LEU A 1 112 ? -12.395 -5.521 -0.851 1.00 74.25 112 LEU A C 1
ATOM 873 O O . LEU A 1 112 ? -11.472 -4.813 -1.243 1.00 74.25 112 LEU A O 1
ATOM 877 N N . LEU A 1 113 ? -13.678 -5.233 -1.078 1.00 75.81 113 LEU A N 1
ATOM 878 C CA . LEU A 1 113 ? -14.103 -4.064 -1.834 1.00 75.81 113 LEU A CA 1
ATOM 879 C C . LEU A 1 113 ? -13.754 -2.766 -1.100 1.00 75.81 113 LEU A C 1
ATOM 881 O O . LEU A 1 113 ? -13.175 -1.870 -1.702 1.00 75.81 113 LEU A O 1
ATOM 885 N N . GLN A 1 114 ? -14.032 -2.682 0.204 1.00 77.44 114 GLN A N 1
ATOM 886 C CA . GLN A 1 114 ? -13.656 -1.518 1.014 1.00 77.44 114 GLN A CA 1
ATOM 887 C C . GLN A 1 114 ? -12.137 -1.309 1.028 1.00 77.44 114 GLN A C 1
ATOM 889 O O . GLN A 1 114 ? -11.671 -0.183 0.879 1.00 77.44 114 GLN A O 1
ATOM 894 N N . LEU A 1 115 ? -11.358 -2.391 1.142 1.00 78.62 115 LEU A N 1
ATOM 895 C CA . LEU A 1 115 ? -9.894 -2.344 1.059 1.00 78.62 115 LEU A CA 1
ATOM 896 C C . LEU A 1 115 ? -9.407 -1.827 -0.302 1.00 78.62 115 LEU A C 1
ATOM 898 O O . LEU A 1 115 ? -8.506 -0.990 -0.345 1.00 78.62 115 LEU A O 1
ATOM 902 N N . ALA A 1 116 ? -10.006 -2.293 -1.399 1.00 77.06 116 ALA A N 1
ATOM 903 C CA . ALA A 1 116 ? -9.664 -1.855 -2.750 1.00 77.06 116 ALA A CA 1
ATOM 904 C C . ALA A 1 116 ? -10.042 -0.384 -2.999 1.00 77.06 116 ALA A C 1
ATOM 906 O O . ALA A 1 116 ? -9.252 0.366 -3.570 1.00 77.06 116 ALA A O 1
ATOM 907 N N . VAL A 1 117 ? -11.211 0.055 -2.526 1.00 79.88 117 VAL A N 1
ATOM 908 C CA . VAL A 1 117 ? -11.654 1.455 -2.621 1.00 79.88 117 VAL A CA 1
ATOM 909 C C . VAL A 1 117 ? -10.742 2.368 -1.803 1.00 79.88 117 VAL A C 1
ATOM 911 O O . VAL A 1 117 ? -10.285 3.391 -2.308 1.00 79.88 117 VAL A O 1
ATOM 914 N N . LEU A 1 118 ? -10.403 1.980 -0.571 1.00 80.88 118 LEU A N 1
ATOM 915 C CA . LEU A 1 118 ? -9.472 2.740 0.264 1.00 80.88 118 LEU A CA 1
ATOM 916 C C . LEU A 1 118 ? -8.078 2.819 -0.376 1.00 80.88 118 LEU A C 1
ATOM 918 O O . LEU A 1 118 ? -7.428 3.862 -0.316 1.00 80.88 118 LEU A O 1
ATOM 922 N N . TRP A 1 119 ? -7.626 1.736 -1.016 1.00 84.88 119 TRP A N 1
ATOM 923 C CA . TRP A 1 119 ? -6.388 1.732 -1.792 1.00 84.88 119 TRP A CA 1
ATOM 924 C C . TRP A 1 119 ? -6.446 2.722 -2.959 1.00 84.88 119 TRP A C 1
ATOM 926 O O . TRP A 1 119 ? -5.515 3.508 -3.107 1.00 84.88 119 TRP A O 1
ATOM 936 N N . LEU A 1 120 ? -7.537 2.741 -3.732 1.00 83.62 120 LEU A N 1
ATOM 937 C CA . LEU A 1 120 ? -7.725 3.692 -4.833 1.00 83.62 120 LEU A CA 1
ATOM 938 C C . LEU A 1 120 ? -7.677 5.141 -4.341 1.00 83.62 120 LEU A C 1
ATOM 940 O O . LEU A 1 120 ? -6.926 5.940 -4.897 1.00 83.62 120 LEU A O 1
ATOM 944 N N . PHE A 1 121 ? -8.418 5.471 -3.280 1.00 84.81 121 PHE A N 1
ATOM 945 C CA . PHE A 1 121 ? -8.408 6.817 -2.701 1.00 84.81 121 PHE A CA 1
ATOM 946 C C . PHE A 1 121 ? -7.020 7.223 -2.211 1.00 84.81 121 PHE A C 1
ATOM 948 O O . PHE A 1 121 ? -6.571 8.328 -2.505 1.00 84.81 121 PHE A O 1
ATOM 955 N N . ALA A 1 122 ? -6.316 6.333 -1.508 1.00 78.75 122 ALA A N 1
ATOM 956 C CA . ALA A 1 122 ? -4.969 6.618 -1.029 1.00 78.75 122 ALA A CA 1
ATOM 957 C C . ALA A 1 122 ? -3.983 6.829 -2.189 1.00 78.75 122 ALA A C 1
ATOM 959 O O . ALA A 1 122 ? -3.195 7.768 -2.147 1.00 78.75 122 ALA A O 1
ATOM 960 N N . SER A 1 123 ? -4.047 5.997 -3.232 1.00 76.81 123 SER A N 1
ATOM 961 C CA . SER A 1 123 ? -3.204 6.132 -4.426 1.00 76.81 123 SER A CA 1
ATOM 962 C C . SER A 1 123 ? -3.481 7.433 -5.182 1.00 76.81 123 SER A C 1
ATOM 964 O O . SER A 1 123 ? -2.541 8.133 -5.551 1.00 76.81 123 SER A O 1
ATOM 966 N N . LEU A 1 124 ? -4.757 7.788 -5.371 1.00 84.94 124 LEU A N 1
ATOM 967 C CA . LEU A 1 124 ? -5.161 9.046 -6.005 1.00 84.94 124 LEU A CA 1
ATOM 968 C C . LEU A 1 124 ? -4.706 10.257 -5.191 1.00 84.94 124 LEU A C 1
ATOM 970 O O . LEU A 1 124 ? -4.193 11.214 -5.762 1.00 84.94 124 LEU A O 1
ATOM 974 N N . PHE A 1 125 ? -4.853 10.202 -3.867 1.00 81.62 125 PHE A N 1
ATOM 975 C CA . PHE A 1 125 ? -4.401 11.269 -2.983 1.00 81.62 125 PHE A CA 1
ATOM 976 C C . PHE A 1 125 ? -2.880 11.438 -3.047 1.00 81.62 125 PHE A C 1
ATOM 978 O O . PHE A 1 125 ? -2.407 12.548 -3.264 1.00 81.62 125 PHE A O 1
ATOM 985 N N . SER A 1 126 ? -2.110 10.347 -2.947 1.00 74.44 126 SER A N 1
ATOM 986 C CA . SER A 1 126 ? -0.648 10.395 -3.081 1.00 74.44 126 SER A CA 1
ATOM 987 C C . SER A 1 126 ? -0.206 10.954 -4.435 1.00 74.44 126 SER A C 1
ATOM 989 O O . SER A 1 126 ? 0.705 11.776 -4.482 1.00 74.44 126 SER A O 1
ATOM 991 N N . LEU A 1 127 ? -0.865 10.552 -5.526 1.00 78.19 127 LEU A N 1
ATOM 992 C CA . LEU A 1 127 ? -0.591 11.087 -6.859 1.00 78.19 127 LEU A CA 1
ATOM 993 C C . LEU A 1 127 ? -0.875 12.592 -6.926 1.00 78.19 127 LEU A C 1
ATOM 995 O O . LEU A 1 127 ? -0.044 13.349 -7.423 1.00 78.19 127 LEU A O 1
ATOM 999 N N . LEU A 1 128 ? -2.022 13.026 -6.398 1.00 85.69 128 LEU A N 1
ATOM 1000 C CA . LEU A 1 128 ? -2.405 14.434 -6.363 1.00 85.69 128 LEU A CA 1
ATOM 1001 C C . LEU A 1 128 ? -1.385 15.267 -5.581 1.00 85.69 128 LEU A C 1
ATOM 1003 O O . LEU A 1 128 ? -0.941 16.287 -6.092 1.00 85.69 128 LEU A O 1
ATOM 1007 N N . THR A 1 129 ? -0.963 14.808 -4.397 1.00 81.44 129 THR A N 1
ATOM 1008 C CA . THR A 1 129 ? 0.045 15.498 -3.574 1.00 81.44 129 THR A CA 1
ATOM 1009 C C . THR A 1 129 ? 1.364 15.695 -4.322 1.00 81.44 129 THR A C 1
ATOM 1011 O O . THR A 1 129 ? 1.952 16.775 -4.261 1.00 81.44 129 THR A O 1
ATOM 1014 N N . VAL A 1 130 ? 1.819 14.672 -5.052 1.00 77.56 130 VAL A N 1
ATOM 1015 C CA . VAL A 1 130 ? 3.043 14.755 -5.864 1.00 77.56 130 VAL A CA 1
ATOM 1016 C C . VAL A 1 130 ? 2.872 15.750 -7.015 1.00 77.56 130 VAL A C 1
ATOM 1018 O O . VAL A 1 130 ? 3.766 16.556 -7.257 1.00 77.56 130 VAL A O 1
ATOM 1021 N N . LEU A 1 131 ? 1.724 15.736 -7.701 1.00 80.31 131 LEU A N 1
ATOM 1022 C CA . LEU A 1 131 ? 1.440 16.657 -8.809 1.00 80.31 131 LEU A CA 1
ATOM 1023 C C . LEU A 1 131 ? 1.325 18.118 -8.360 1.00 80.31 131 LEU A C 1
ATOM 1025 O O . LEU A 1 131 ? 1.671 19.015 -9.124 1.00 80.31 131 LEU A O 1
ATOM 1029 N N . THR A 1 132 ? 0.854 18.368 -7.137 1.00 87.25 132 THR A N 1
ATOM 1030 C CA . THR A 1 132 ? 0.732 19.724 -6.583 1.00 87.25 132 THR A CA 1
ATOM 1031 C C . THR A 1 132 ? 2.028 20.261 -5.972 1.00 87.25 132 THR A C 1
ATOM 1033 O O . THR A 1 132 ? 2.031 21.403 -5.524 1.00 87.25 132 THR A O 1
ATOM 1036 N N . GLY A 1 133 ? 3.113 19.476 -5.962 1.00 65.69 133 GLY A N 1
ATOM 1037 C CA . GLY A 1 133 ? 4.421 19.902 -5.452 1.00 65.69 133 GLY A CA 1
ATOM 1038 C C . GLY A 1 133 ? 4.427 20.177 -3.948 1.00 65.69 133 GLY A C 1
ATOM 1039 O O . GLY A 1 133 ? 4.875 21.248 -3.548 1.00 65.69 133 GLY A O 1
ATOM 1040 N N . GLY A 1 134 ? 3.864 19.249 -3.162 1.00 51.34 134 GLY A N 1
ATOM 1041 C CA . GLY A 1 134 ? 3.733 19.369 -1.702 1.00 51.34 134 GLY A CA 1
ATOM 1042 C C . GLY A 1 134 ? 5.007 19.741 -0.949 1.00 51.34 134 GLY A C 1
ATOM 1043 O O . GLY A 1 134 ? 6.116 19.485 -1.467 1.00 51.34 134 GLY A O 1
#

Nearest PDB structures (foldseek):
  7t92-assembly1_B  TM=6.046E-01  e=4.031E+00  Thermothelomyces thermophilus ATCC 42464
  8ieb-assembly1_B  TM=3.081E-01  e=5.749E+00  Homo sapiens